Protein AF-A0A8J6MT46-F1 (afdb_monomer_lite)

Structure (mmCIF, N/CA/C/O backbone):
data_AF-A0A8J6MT46-F1
#
_entry.id   AF-A0A8J6MT46-F1
#
loop_
_atom_site.group_PDB
_atom_site.id
_atom_site.type_symbol
_atom_site.label_atom_id
_atom_site.label_alt_id
_atom_site.label_comp_id
_atom_site.label_asym_id
_atom_site.label_entity_id
_atom_site.label_seq_id
_atom_site.pdbx_PDB_ins_code
_atom_site.Cartn_x
_atom_site.Cartn_y
_atom_site.Cartn_z
_atom_site.occupancy
_atom_site.B_iso_or_equiv
_atom_site.auth_seq_id
_atom_site.auth_comp_id
_atom_site.auth_asym_id
_atom_site.auth_atom_id
_atom_site.pdbx_PDB_model_num
ATOM 1 N N . MET A 1 1 ? 8.415 -10.058 -17.755 1.00 80.38 1 MET A N 1
ATOM 2 C CA . MET A 1 1 ? 9.020 -8.749 -18.068 1.00 80.38 1 MET A CA 1
ATOM 3 C C . MET A 1 1 ? 9.542 -8.026 -16.823 1.00 80.38 1 MET A C 1
ATOM 5 O O . MET A 1 1 ? 10.741 -7.853 -16.768 1.00 80.38 1 MET A O 1
ATOM 9 N N . TRP A 1 2 ? 8.740 -7.669 -15.802 1.00 90.06 2 TRP A N 1
ATOM 10 C CA . TRP A 1 2 ? 9.291 -7.064 -14.560 1.00 90.06 2 TRP A CA 1
ATOM 11 C C . TRP A 1 2 ? 10.205 -8.008 -13.759 1.00 90.06 2 TRP A C 1
ATOM 13 O O . TRP A 1 2 ? 11.305 -7.642 -13.377 1.00 90.06 2 TRP A O 1
ATOM 23 N N . LEU A 1 3 ? 9.750 -9.243 -13.522 1.00 91.50 3 LEU A N 1
ATOM 24 C CA . LEU A 1 3 ? 10.500 -10.282 -12.793 1.00 91.50 3 LEU A CA 1
ATOM 25 C C . LEU A 1 3 ? 11.303 -11.202 -13.725 1.00 91.50 3 LEU A C 1
ATOM 27 O O . LEU A 1 3 ? 11.677 -12.309 -13.343 1.00 91.50 3 LEU A O 1
ATOM 31 N N . ASP A 1 4 ? 11.481 -10.787 -14.976 1.00 92.69 4 ASP A N 1
ATOM 32 C CA . ASP A 1 4 ? 12.187 -11.580 -15.971 1.00 92.69 4 ASP A CA 1
ATOM 33 C C . ASP A 1 4 ? 13.692 -11.354 -15.827 1.00 92.69 4 ASP A C 1
ATOM 35 O O . ASP A 1 4 ? 14.155 -10.218 -15.883 1.00 92.69 4 ASP A O 1
ATOM 39 N N . LYS A 1 5 ? 14.439 -12.437 -15.599 1.00 89.75 5 LYS A N 1
ATOM 40 C CA . LYS A 1 5 ? 15.878 -12.385 -15.312 1.00 89.75 5 LYS A CA 1
ATOM 41 C C . LYS A 1 5 ? 16.713 -12.036 -16.538 1.00 89.75 5 LYS A C 1
ATOM 43 O O . LYS A 1 5 ? 17.827 -11.555 -16.370 1.00 89.75 5 LYS A O 1
ATOM 48 N N . ASP A 1 6 ? 16.170 -12.255 -17.732 1.00 92.25 6 ASP A N 1
ATOM 49 C CA . ASP A 1 6 ? 16.865 -11.999 -18.992 1.00 92.25 6 ASP A CA 1
ATOM 50 C C . ASP A 1 6 ? 16.520 -10.609 -19.568 1.00 92.25 6 ASP A C 1
ATOM 52 O O . ASP A 1 6 ? 17.024 -10.210 -20.623 1.00 92.25 6 ASP A O 1
ATOM 56 N N . MET A 1 7 ? 15.675 -9.840 -18.869 1.00 90.44 7 MET A N 1
ATOM 57 C CA . MET A 1 7 ? 15.303 -8.474 -19.232 1.00 90.44 7 MET A CA 1
ATOM 58 C C . MET A 1 7 ? 16.362 -7.480 -18.745 1.00 90.44 7 MET A C 1
ATOM 60 O O . MET A 1 7 ? 16.382 -7.083 -17.583 1.00 90.44 7 MET A O 1
ATOM 64 N N . HIS A 1 8 ? 17.232 -7.056 -19.660 1.00 86.88 8 HIS A N 1
ATOM 65 C CA . HIS A 1 8 ? 18.359 -6.167 -19.355 1.00 86.88 8 HIS A CA 1
ATOM 66 C C . HIS A 1 8 ? 18.135 -4.703 -19.763 1.00 86.88 8 HIS A C 1
ATOM 68 O O . HIS A 1 8 ? 18.912 -3.839 -19.363 1.00 86.88 8 HIS A O 1
ATOM 74 N N . ASP A 1 9 ? 17.095 -4.417 -20.552 1.00 90.38 9 ASP A N 1
ATOM 75 C CA . ASP A 1 9 ? 16.774 -3.062 -21.005 1.00 90.38 9 ASP A CA 1
ATOM 76 C C . ASP A 1 9 ? 15.668 -2.435 -20.130 1.00 90.38 9 ASP A C 1
ATOM 78 O O . ASP A 1 9 ? 14.510 -2.867 -20.198 1.00 90.38 9 ASP A O 1
ATOM 82 N N . PRO A 1 10 ? 15.982 -1.419 -19.306 1.00 86.62 10 PRO A N 1
ATOM 83 C CA . PRO A 1 10 ? 14.998 -0.756 -18.458 1.00 86.62 10 PRO A CA 1
ATOM 84 C C . PRO A 1 10 ? 13.961 0.063 -19.243 1.00 86.62 10 PRO A C 1
ATOM 86 O O . PRO A 1 10 ? 12.867 0.287 -18.715 1.00 86.62 10 PRO A O 1
ATOM 89 N N . GLU A 1 11 ? 14.228 0.477 -20.489 1.00 92.81 11 GLU A N 1
ATOM 90 C CA . GLU A 1 11 ? 13.243 1.220 -21.293 1.00 92.81 11 GLU A CA 1
ATOM 91 C C . GLU A 1 11 ? 12.014 0.360 -21.610 1.00 92.81 11 GLU A C 1
ATOM 93 O O . GLU A 1 11 ? 10.883 0.857 -21.624 1.00 92.81 11 GLU A O 1
ATOM 98 N N . HIS A 1 12 ? 12.196 -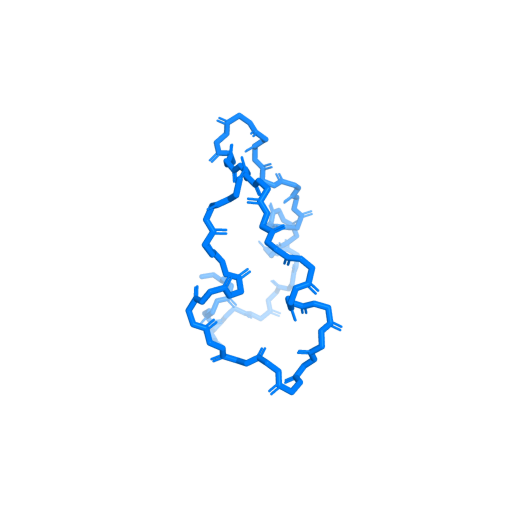0.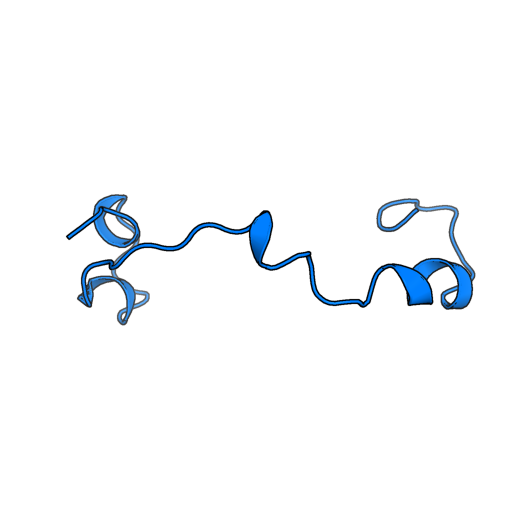958 -21.737 1.00 91.06 12 HIS A N 1
ATOM 99 C CA . HIS A 1 12 ? 11.082 -1.895 -21.854 1.00 91.06 12 HIS A CA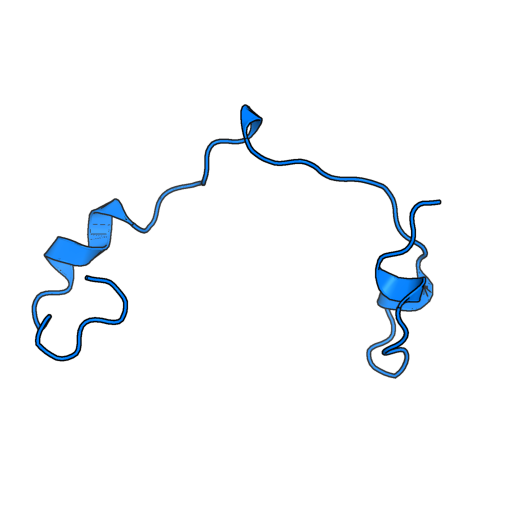 1
ATOM 100 C C . HIS A 1 12 ? 10.193 -1.927 -20.606 1.00 91.06 12 HIS A C 1
ATOM 102 O O . HIS A 1 12 ? 9.016 -2.251 -20.722 1.00 91.06 12 HIS A O 1
ATOM 108 N N . LEU A 1 13 ? 10.691 -1.558 -19.424 1.00 91.50 13 LEU A N 1
ATOM 109 C CA . LEU A 1 13 ? 9.893 -1.511 -18.192 1.00 91.50 13 LEU A CA 1
ATOM 110 C C . LEU A 1 13 ? 9.173 -0.177 -18.004 1.00 91.50 13 LEU A C 1
ATOM 112 O O . LEU A 1 13 ? 8.251 -0.096 -17.194 1.00 91.50 13 LEU A O 1
A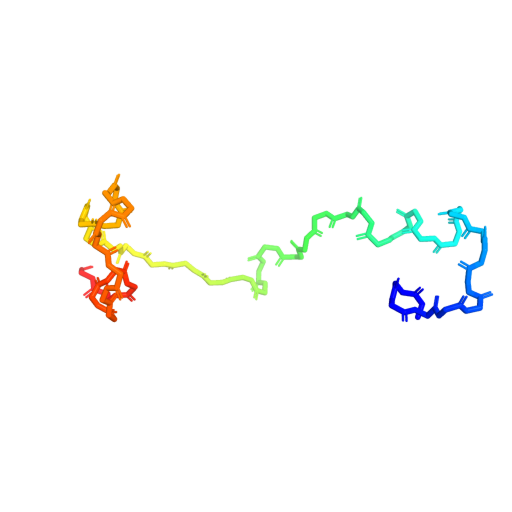TOM 116 N N . ARG A 1 14 ? 9.546 0.861 -18.759 1.00 92.12 14 ARG A N 1
ATOM 117 C CA . ARG A 1 14 ? 9.058 2.231 -18.548 1.00 92.12 14 ARG A CA 1
ATOM 118 C C . ARG A 1 14 ? 7.535 2.340 -18.582 1.00 92.12 14 ARG A C 1
ATOM 120 O O . ARG A 1 14 ? 6.953 3.093 -17.810 1.00 92.12 14 ARG A O 1
ATOM 127 N N . HIS A 1 15 ? 6.880 1.560 -19.437 1.00 90.69 15 HIS A N 1
ATOM 128 C CA . HIS A 1 15 ? 5.422 1.551 -19.553 1.00 90.69 15 HIS A CA 1
ATOM 129 C C . HIS A 1 15 ? 4.704 0.870 -18.373 1.00 90.69 15 HIS A C 1
ATOM 131 O O . HIS A 1 15 ? 3.488 0.984 -18.258 1.00 90.69 15 HIS A O 1
ATOM 137 N N . LEU A 1 16 ? 5.416 0.162 -17.493 1.00 92.56 16 LEU A N 1
ATOM 138 C CA . LEU A 1 16 ? 4.840 -0.391 -16.264 1.00 92.56 16 LEU A CA 1
ATOM 139 C C . LEU A 1 16 ? 4.715 0.667 -15.159 1.00 92.56 16 LEU A C 1
ATOM 141 O O . LEU A 1 16 ? 3.905 0.506 -14.250 1.00 92.56 16 LEU A O 1
ATOM 145 N N . TYR A 1 17 ? 5.487 1.755 -15.233 1.00 92.81 17 TYR A N 1
ATOM 146 C CA . TYR A 1 17 ? 5.507 2.829 -14.235 1.00 92.81 17 TYR A CA 1
ATOM 147 C C . TYR A 1 17 ? 4.411 3.865 -14.475 1.00 92.81 17 TYR A C 1
ATOM 149 O O . TYR A 1 17 ? 4.668 5.054 -14.663 1.00 92.81 17 TYR A O 1
ATOM 157 N N . GLN A 1 18 ? 3.169 3.405 -14.470 1.00 94.44 18 GLN A N 1
ATOM 158 C CA . GLN A 1 18 ? 1.993 4.251 -14.610 1.00 94.44 18 GLN A CA 1
ATOM 159 C C . GLN A 1 18 ? 0.980 3.936 -13.506 1.00 94.44 18 GLN A C 1
ATOM 161 O O . GLN A 1 18 ? 0.976 2.818 -12.985 1.00 94.44 18 GLN A O 1
ATOM 166 N N . PRO A 1 19 ? 0.125 4.901 -13.125 1.00 96.81 19 PRO A N 1
ATOM 167 C CA . PRO A 1 19 ? -0.947 4.639 -12.178 1.00 96.81 19 PRO A CA 1
ATOM 168 C C . PRO A 1 19 ? -1.826 3.485 -12.658 1.00 96.81 19 PRO A C 1
ATOM 170 O O . PRO A 1 19 ? -2.204 3.423 -13.829 1.00 96.81 19 PRO A O 1
ATOM 173 N N . PHE A 1 20 ? -2.180 2.586 -11.745 1.00 95.69 20 PHE A N 1
ATOM 174 C CA . PHE A 1 20 ? -3.193 1.580 -12.030 1.00 95.69 20 PHE A CA 1
ATOM 175 C C . PHE A 1 20 ? -4.576 2.255 -12.145 1.00 95.69 20 PHE A C 1
ATOM 177 O O . PHE A 1 20 ? -4.831 3.211 -11.402 1.00 95.69 20 PHE A O 1
ATOM 184 N N . PRO A 1 21 ? -5.469 1.801 -13.045 1.00 96.75 21 PRO A N 1
ATOM 185 C CA . PRO A 1 21 ? -6.786 2.410 -13.225 1.00 96.75 21 PRO A CA 1
ATOM 186 C C . PRO A 1 21 ? -7.587 2.468 -11.918 1.00 96.75 21 PRO A C 1
ATOM 188 O O . PRO A 1 21 ? -7.811 1.451 -11.261 1.00 96.75 21 PRO A O 1
ATOM 191 N N . ALA A 1 22 ? -8.003 3.674 -11.524 1.00 96.88 22 ALA A N 1
ATOM 192 C CA . ALA A 1 22 ? -8.646 3.914 -10.232 1.00 96.88 22 ALA A CA 1
ATOM 193 C C . ALA A 1 22 ? -10.025 3.2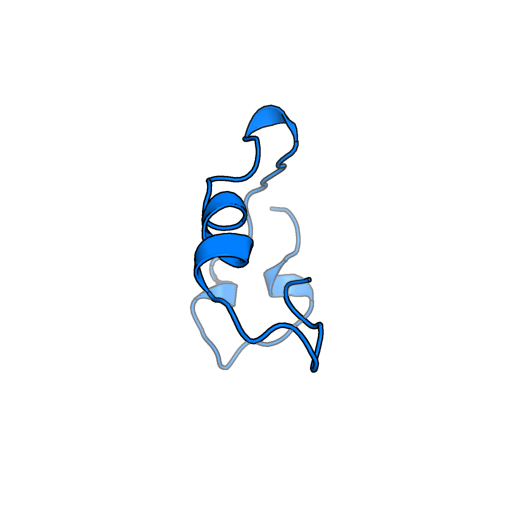47 -10.108 1.00 96.88 22 ALA A C 1
ATOM 195 O O . ALA A 1 22 ? -10.425 2.862 -9.015 1.00 96.88 22 ALA A O 1
ATOM 196 N N . ASP A 1 23 ? -10.730 3.080 -11.224 1.00 97.62 23 ASP A N 1
ATOM 197 C CA . ASP A 1 23 ? -12.012 2.378 -11.337 1.00 97.62 23 ASP A CA 1
ATOM 198 C C . ASP A 1 23 ? -11.899 0.864 -11.101 1.00 97.62 23 ASP A C 1
ATOM 200 O O . ASP A 1 23 ? -12.886 0.214 -10.762 1.00 97.62 23 ASP A O 1
ATOM 204 N N . GLN A 1 24 ? -10.693 0.309 -11.235 1.00 97.94 24 GLN A N 1
ATOM 205 C CA . GLN A 1 24 ? -10.378 -1.082 -10.907 1.00 97.94 24 GLN A CA 1
ATOM 206 C C . GLN A 1 24 ? -9.832 -1.247 -9.479 1.00 97.94 24 GLN A C 1
ATOM 208 O O . GLN A 1 24 ? -9.580 -2.372 -9.042 1.00 97.94 24 GLN A O 1
ATOM 213 N N . LEU A 1 25 ? -9.645 -0.150 -8.737 1.00 97.75 25 LEU A N 1
ATOM 214 C CA . LEU A 1 25 ? -9.240 -0.174 -7.333 1.00 97.75 25 LEU A CA 1
ATOM 215 C C . LEU A 1 25 ? -10.464 -0.108 -6.419 1.00 97.75 25 LEU A C 1
ATOM 217 O O . LEU A 1 25 ? -11.480 0.511 -6.722 1.00 97.75 25 LEU A O 1
ATOM 221 N N . SER A 1 26 ? -10.340 -0.715 -5.241 1.00 96.94 26 SER A N 1
ATOM 222 C CA . SER A 1 26 ? -11.313 -0.561 -4.160 1.00 96.94 26 SER A CA 1
ATOM 223 C C . SER A 1 26 ? -10.593 -0.162 -2.879 1.00 96.94 26 SER A C 1
ATOM 225 O O . SER A 1 26 ? -9.465 -0.590 -2.636 1.00 96.94 26 SER A O 1
ATOM 227 N N . MET A 1 27 ? -11.246 0.657 -2.059 1.00 97.00 27 MET A N 1
ATOM 228 C CA . MET A 1 27 ? -10.739 1.059 -0.751 1.00 97.00 27 MET A CA 1
ATOM 229 C C . MET A 1 27 ? -11.869 1.077 0.272 1.00 97.00 27 MET A C 1
ATOM 231 O O . MET A 1 27 ? -13.039 1.246 -0.073 1.00 97.00 27 MET A O 1
ATOM 235 N N . TYR A 1 28 ? -11.515 0.909 1.539 1.00 97.94 28 TYR A N 1
ATOM 236 C CA . TYR A 1 28 ? -12.445 0.985 2.658 1.00 97.94 28 TYR A CA 1
ATOM 237 C C . TYR A 1 28 ? -11.721 1.510 3.898 1.00 97.94 28 TYR A C 1
ATOM 239 O O . TYR A 1 28 ? -10.492 1.474 3.981 1.00 97.94 28 TYR A O 1
ATOM 247 N N . ARG A 1 29 ? -12.488 2.030 4.858 1.00 97.88 29 ARG A N 1
ATOM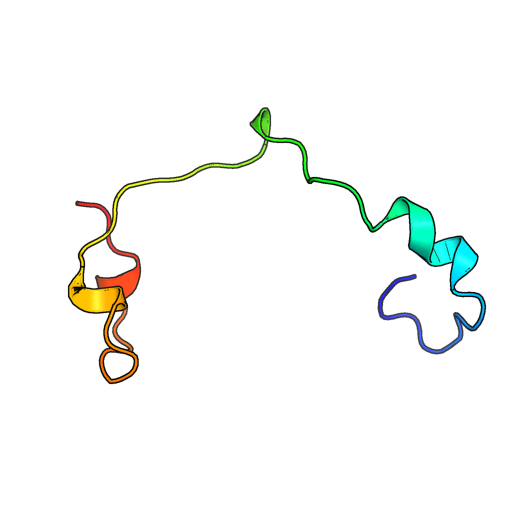 248 C CA . ARG A 1 29 ? -11.953 2.538 6.121 1.00 97.88 29 ARG A CA 1
ATOM 249 C C . ARG A 1 29 ? -11.494 1.372 7.002 1.00 97.88 29 ARG A C 1
ATOM 251 O O . ARG A 1 29 ? -12.202 0.375 7.120 1.00 97.88 29 ARG A O 1
ATOM 258 N N . VAL A 1 30 ? -10.341 1.542 7.645 1.00 98.12 30 VAL A N 1
ATOM 259 C CA . VAL A 1 30 ? -9.784 0.618 8.645 1.00 98.12 30 VAL A CA 1
ATOM 260 C C . VAL A 1 30 ? -9.574 1.330 9.981 1.00 98.12 30 VAL A C 1
ATOM 262 O O . VAL A 1 30 ? -9.647 2.562 10.071 1.00 98.12 30 VAL A O 1
ATOM 265 N N . SER A 1 31 ? -9.340 0.553 11.035 1.00 97.50 31 SER A N 1
ATOM 266 C CA . SER A 1 31 ? -9.053 1.074 12.370 1.00 97.50 31 SER A CA 1
ATOM 267 C C . SER A 1 31 ? -7.689 1.788 12.426 1.00 97.50 31 SER A C 1
ATOM 269 O O . SER A 1 31 ? -6.740 1.325 11.795 1.00 97.50 31 SER A O 1
ATOM 271 N N . PRO A 1 32 ? -7.517 2.845 13.249 1.00 97.25 32 PRO A N 1
ATOM 272 C CA . PRO A 1 32 ? -6.210 3.460 13.507 1.00 97.25 32 PRO A CA 1
ATOM 273 C C . PRO A 1 32 ? -5.163 2.531 14.146 1.00 97.25 32 PRO A C 1
ATOM 275 O O . PRO A 1 32 ? -4.015 2.942 14.289 1.00 97.25 32 PRO A O 1
ATOM 278 N N . LEU A 1 33 ? -5.531 1.304 14.538 1.00 97.12 33 LEU A N 1
ATOM 279 C CA . LEU A 1 33 ? -4.602 0.289 15.055 1.00 97.12 33 LEU A CA 1
ATOM 280 C C . LEU A 1 33 ? -3.409 0.053 14.114 1.00 97.12 33 LEU A C 1
ATOM 282 O O . LEU A 1 33 ? -2.279 -0.071 14.585 1.00 97.12 33 LEU A O 1
ATOM 286 N N . VAL A 1 34 ? -3.644 0.108 12.797 1.00 97.69 34 VAL A N 1
ATOM 287 C CA . VAL A 1 34 ? -2.611 -0.036 11.755 1.00 97.69 34 VAL A CA 1
ATOM 288 C C . VAL A 1 34 ? -1.506 1.030 11.831 1.00 97.69 34 VAL A C 1
ATOM 290 O O . VAL A 1 34 ? -0.413 0.831 11.310 1.00 97.69 34 VAL A O 1
ATOM 293 N N . ASN A 1 35 ? -1.740 2.155 12.521 1.00 98.00 35 ASN A N 1
ATOM 294 C CA . ASN A 1 35 ? -0.745 3.221 12.671 1.00 98.00 35 ASN A CA 1
ATOM 295 C C . ASN A 1 35 ? 0.449 2.812 13.554 1.00 98.00 35 ASN A C 1
ATOM 297 O O . ASN A 1 35 ? 1.457 3.519 13.584 1.00 98.00 35 ASN A O 1
ATOM 301 N N . SER A 1 36 ? 0.346 1.710 14.304 1.00 98.12 36 SER A N 1
ATOM 302 C CA . SER A 1 36 ? 1.431 1.179 15.127 1.00 98.12 36 SER A CA 1
ATOM 303 C C . SER A 1 36 ? 1.997 -0.098 14.496 1.00 98.12 36 SER A C 1
ATOM 305 O O . SER A 1 36 ? 1.330 -1.123 14.562 1.00 98.12 36 SER A O 1
ATOM 307 N N . PRO A 1 37 ? 3.261 -0.119 14.027 1.00 96.62 37 PRO A N 1
ATOM 308 C CA . PRO A 1 37 ? 3.892 -1.329 13.481 1.00 96.62 37 PRO A CA 1
ATOM 309 C C . PRO A 1 37 ? 4.019 -2.492 14.476 1.00 96.62 37 PRO A C 1
ATOM 311 O O . PRO A 1 37 ? 4.291 -3.618 14.086 1.00 96.62 37 PRO A O 1
ATOM 314 N N . ARG A 1 38 ? 3.848 -2.229 15.781 1.00 97.44 38 ARG A N 1
ATOM 315 C CA . ARG A 1 38 ? 3.763 -3.281 16.811 1.00 97.44 38 ARG A CA 1
ATOM 316 C C . ARG A 1 38 ? 2.461 -4.085 16.739 1.00 97.44 38 ARG A C 1
ATOM 318 O O . ARG A 1 38 ? 2.340 -5.084 17.437 1.00 97.44 38 ARG A O 1
ATOM 325 N N . HIS A 1 39 ? 1.487 -3.611 15.969 1.00 97.50 39 HIS A N 1
ATOM 326 C CA . HIS A 1 39 ? 0.194 -4.243 15.776 1.00 97.50 39 HIS A CA 1
ATOM 327 C C . HIS A 1 39 ? 0.168 -4.884 14.383 1.00 97.50 39 HIS A C 1
ATOM 329 O O . HIS A 1 39 ? 0.110 -4.180 13.381 1.00 97.50 39 HIS A O 1
ATOM 335 N N . ASP A 1 40 ? 0.258 -6.214 14.333 1.00 96.44 40 ASP A N 1
ATOM 336 C CA . ASP A 1 40 ? 0.368 -7.014 13.095 1.00 96.44 40 ASP A CA 1
ATOM 337 C C . ASP A 1 40 ? -0.744 -8.079 13.017 1.00 96.44 40 ASP A C 1
ATOM 339 O O . ASP A 1 40 ? -0.550 -9.236 12.646 1.00 96.44 40 ASP A O 1
ATOM 343 N N . GLY A 1 41 ? -1.932 -7.708 13.496 1.00 97.12 41 GLY A N 1
ATOM 344 C CA . GLY A 1 41 ? -3.113 -8.560 13.486 1.00 97.12 41 GLY A CA 1
ATOM 345 C C . GLY A 1 41 ? -3.952 -8.385 12.221 1.00 97.12 41 GLY A C 1
ATOM 346 O O . GLY A 1 41 ? -3.874 -7.380 11.513 1.00 97.12 41 GLY A O 1
ATOM 347 N N . ALA A 1 42 ? -4.836 -9.352 11.961 1.00 97.44 42 ALA A N 1
ATOM 348 C CA . ALA A 1 42 ? -5.800 -9.278 10.858 1.00 97.44 42 ALA A CA 1
ATOM 349 C C . ALA A 1 42 ? -6.774 -8.083 10.974 1.00 97.44 42 ALA A C 1
ATOM 351 O O . ALA A 1 42 ? -7.367 -7.650 9.987 1.00 97.44 42 ALA A O 1
ATOM 352 N N . ASP A 1 43 ? -6.928 -7.525 12.171 1.00 96.69 43 ASP A N 1
ATOM 353 C CA . ASP A 1 43 ? -7.743 -6.351 12.466 1.00 96.69 43 ASP A CA 1
ATOM 354 C C . ASP A 1 43 ? -7.167 -5.035 11.912 1.00 96.69 43 ASP A C 1
ATOM 356 O O . ASP A 1 43 ? -7.923 -4.076 11.748 1.00 96.69 43 ASP A O 1
ATOM 360 N N . CYS A 1 44 ? -5.886 -4.994 11.514 1.00 97.56 44 CYS A N 1
ATOM 361 C CA . CYS A 1 44 ? -5.301 -3.876 10.756 1.00 97.56 44 CYS A CA 1
ATOM 362 C C . CYS A 1 44 ? -6.041 -3.582 9.443 1.00 97.56 44 CYS A C 1
ATOM 364 O O . CYS A 1 44 ? -6.072 -2.436 8.997 1.00 97.56 44 CYS A O 1
ATOM 366 N N . ILE A 1 45 ? -6.623 -4.612 8.823 1.00 97.19 45 ILE A N 1
ATOM 367 C CA . ILE A 1 45 ? -7.337 -4.520 7.542 1.00 97.19 45 ILE A CA 1
ATOM 368 C C . ILE A 1 45 ? -8.824 -4.861 7.678 1.00 97.19 45 ILE A C 1
ATOM 370 O O . ILE A 1 45 ? -9.517 -5.062 6.684 1.00 97.19 45 ILE A O 1
ATOM 374 N N . ALA A 1 46 ? -9.346 -4.943 8.902 1.00 97.31 46 ALA A N 1
ATOM 375 C CA . ALA A 1 46 ? -10.775 -5.127 9.103 1.00 97.31 46 ALA A CA 1
ATOM 376 C C . ALA A 1 46 ? -11.542 -3.847 8.726 1.00 97.31 46 ALA A C 1
ATOM 378 O O . ALA A 1 46 ? -11.104 -2.729 9.009 1.00 97.31 46 ALA A O 1
ATOM 379 N N . ARG A 1 47 ? -12.710 -4.017 8.096 1.00 96.19 47 ARG A N 1
ATOM 380 C CA . ARG A 1 47 ? -13.638 -2.918 7.785 1.00 96.19 47 ARG A CA 1
ATOM 381 C C . ARG A 1 47 ? -14.229 -2.342 9.077 1.00 96.19 47 ARG A C 1
ATOM 383 O O . ARG A 1 47 ? -14.653 -3.112 9.937 1.00 96.19 47 ARG A O 1
ATOM 390 N N . VAL A 1 48 ? -14.300 -1.011 9.162 1.00 91.62 48 VAL A N 1
ATOM 391 C CA . VAL A 1 48 ? -14.983 -0.233 10.222 1.00 91.62 48 VAL A CA 1
ATOM 392 C C . VAL A 1 48 ? -16.062 0.671 9.659 1.00 91.62 48 VAL A C 1
ATOM 394 O O . VAL A 1 48 ? -15.889 1.158 8.519 1.00 91.62 48 VAL A O 1
#

Secondary structure (DSSP, 8-state):
-TT-TT---GGGGGGGSSPPPGGG-------GGGGSTT--SGGGG---

Radius of gyration: 17.51 Å; chains: 1; bounding box: 33×17×39 Å

Sequence (48 aa):
MWLDKDMHDPEHLRHLYQPFPADQLSMYRVSPLVNSPRHDGADCIARV

Foldseek 3Di:
DVPDPPPPDCVVVVVVPDDDDPVPDDDADADCLLVDPVDDDPSRRDHD

pLDDT: mean 94.61, std 3.82, range [80.38, 98.12]